Protein AF-A0A2C9D9I1-F1 (afdb_monomer_lite)

Sequence (125 aa):
MNWLLTAILCVLLVELAVRLPLAGAVLGVSGASKRAARVLRAKAISDHWKEKAMGAYARATFASTLKLAGLLIVILAIAFALVLLFEQISSGFESFILGWWGIGFSLVFATLYFSLRKVLLRAFV

Radius of gyration: 20.83 Å; chains: 1; bounding box: 51×36×54 Å

Secondary structure (DSSP, 8-state):
-HHH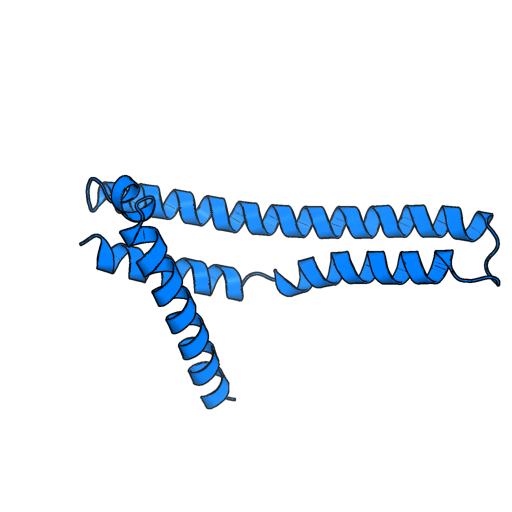HHHHHHHHHHHHHHHS-HHHHHHHHHHHHHHHHHHHH-TTS-HHHHHHHHHHHHHHHHHHHHHHHHHHHHHHHHHHHHHHHHHHHSTTHHHHHHSHHHHHHHHHHHHHHHHHHHHHHHHT-

Structure (mmCIF, N/CA/C/O backbone):
data_AF-A0A2C9D9I1-F1
#
_entry.id   AF-A0A2C9D9I1-F1
#
loop_
_atom_site.group_PDB
_atom_site.id
_atom_site.type_symbol
_atom_site.label_atom_id
_atom_site.label_alt_id
_atom_site.label_comp_id
_atom_site.label_asym_id
_atom_site.label_entity_id
_atom_site.label_seq_id
_atom_site.pdbx_PDB_ins_code
_atom_site.Cartn_x
_atom_site.Cartn_y
_atom_site.Cartn_z
_atom_site.occupancy
_atom_site.B_iso_or_equiv
_atom_site.auth_seq_id
_atom_site.auth_comp_id
_atom_site.auth_asym_id
_atom_site.auth_atom_id
_atom_site.pdbx_PDB_model_num
ATOM 1 N N . MET A 1 1 ? 13.629 -0.240 -23.880 1.00 85.12 1 MET A N 1
ATOM 2 C CA . MET A 1 1 ? 14.025 -0.641 -22.513 1.00 85.12 1 MET A CA 1
ATOM 3 C C . MET A 1 1 ? 12.951 -0.289 -21.485 1.00 85.12 1 MET A C 1
ATOM 5 O O . MET A 1 1 ? 12.473 -1.190 -20.809 1.00 85.12 1 MET A O 1
ATOM 9 N N . ASN A 1 2 ? 12.493 0.969 -21.436 1.00 92.56 2 ASN A N 1
ATOM 10 C CA . ASN A 1 2 ? 11.538 1.460 -20.426 1.00 92.56 2 ASN A CA 1
ATOM 11 C C . ASN A 1 2 ? 10.254 0.625 -20.276 1.00 92.56 2 ASN A C 1
ATOM 13 O O . ASN A 1 2 ? 9.918 0.261 -19.160 1.00 92.56 2 ASN A O 1
ATOM 17 N N . TRP A 1 3 ? 9.594 0.223 -21.370 1.00 94.56 3 TRP A N 1
ATOM 18 C CA . TRP A 1 3 ? 8.388 -0.624 -21.313 1.00 94.56 3 TRP A CA 1
ATOM 19 C C . TRP A 1 3 ? 8.592 -1.940 -20.548 1.00 94.56 3 TRP A C 1
ATOM 21 O O . TRP A 1 3 ? 7.751 -2.338 -19.744 1.00 94.56 3 TRP A O 1
ATOM 31 N N . LEU A 1 4 ? 9.730 -2.603 -20.777 1.00 95.12 4 LEU A N 1
ATOM 32 C CA . LEU A 1 4 ? 10.074 -3.863 -20.121 1.00 95.12 4 LEU A CA 1
ATOM 33 C C . LEU A 1 4 ? 10.404 -3.637 -18.640 1.00 95.12 4 LEU A C 1
ATOM 35 O O . LEU A 1 4 ? 9.935 -4.390 -17.791 1.00 95.12 4 LEU A O 1
ATOM 39 N N . LEU A 1 5 ? 11.131 -2.564 -18.316 1.00 95.25 5 LEU A N 1
ATOM 40 C CA . LEU A 1 5 ? 11.405 -2.173 -16.929 1.00 95.25 5 LEU A CA 1
ATOM 41 C C . LEU A 1 5 ? 10.119 -1.821 -16.169 1.00 95.25 5 LEU A C 1
ATOM 43 O O . LEU A 1 5 ? 9.950 -2.242 -15.029 1.00 95.25 5 LEU A O 1
ATOM 47 N N . THR A 1 6 ? 9.169 -1.130 -16.804 1.00 95.62 6 THR A N 1
ATOM 48 C CA . THR A 1 6 ? 7.853 -0.849 -16.213 1.00 95.62 6 THR A CA 1
ATOM 49 C C . THR A 1 6 ? 7.070 -2.135 -15.967 1.00 95.62 6 THR A C 1
ATOM 51 O O . THR A 1 6 ? 6.485 -2.286 -14.899 1.00 95.62 6 THR A O 1
ATOM 54 N N . ALA A 1 7 ? 7.094 -3.092 -16.900 1.00 95.88 7 ALA A N 1
ATOM 55 C CA . ALA A 1 7 ? 6.456 -4.393 -16.701 1.00 95.88 7 ALA A CA 1
ATOM 56 C C . ALA A 1 7 ? 7.050 -5.141 -15.493 1.00 95.88 7 ALA A C 1
ATOM 58 O O . ALA A 1 7 ? 6.301 -5.626 -14.643 1.00 95.88 7 ALA A O 1
ATOM 59 N N . ILE A 1 8 ? 8.383 -5.173 -15.368 1.00 95.94 8 ILE A N 1
ATOM 60 C CA . ILE A 1 8 ? 9.074 -5.765 -14.211 1.00 95.94 8 ILE A CA 1
ATOM 61 C C . ILE A 1 8 ? 8.691 -5.034 -12.919 1.00 95.94 8 ILE A C 1
ATOM 63 O O . ILE A 1 8 ? 8.342 -5.683 -11.933 1.00 95.94 8 ILE A O 1
ATOM 67 N N . LEU A 1 9 ? 8.700 -3.696 -12.925 1.00 96.00 9 LEU A N 1
ATOM 68 C CA . LEU A 1 9 ? 8.302 -2.887 -11.772 1.00 96.00 9 LEU A CA 1
ATOM 69 C C . LEU A 1 9 ? 6.881 -3.237 -11.316 1.00 96.00 9 LEU A C 1
ATOM 71 O O . LEU A 1 9 ? 6.651 -3.471 -10.131 1.00 96.00 9 LEU A O 1
ATOM 75 N N . CYS A 1 10 ? 5.936 -3.319 -12.256 1.00 96.38 10 CYS A N 1
ATOM 76 C CA . CYS A 1 10 ? 4.552 -3.683 -11.974 1.00 96.38 10 CYS A CA 1
ATOM 77 C C . CYS A 1 10 ? 4.446 -5.072 -11.339 1.00 96.38 10 CYS A C 1
ATOM 79 O O . CYS A 1 10 ? 3.744 -5.220 -10.342 1.00 96.38 10 CYS A O 1
ATOM 81 N N . VAL A 1 11 ? 5.150 -6.078 -11.869 1.00 96.00 11 VAL A N 1
ATOM 82 C CA . VAL A 1 11 ? 5.155 -7.437 -11.297 1.00 96.00 11 VAL A CA 1
ATOM 83 C C . VAL A 1 11 ? 5.657 -7.414 -9.855 1.00 96.00 11 VAL A C 1
ATOM 85 O O . VAL A 1 11 ? 4.987 -7.939 -8.964 1.00 96.00 11 VAL A O 1
ATOM 88 N N . LEU A 1 12 ? 6.797 -6.763 -9.608 1.00 96.12 12 LEU A N 1
ATOM 89 C CA . LEU A 1 12 ? 7.402 -6.687 -8.277 1.00 96.12 12 LEU A CA 1
ATOM 90 C C . LEU A 1 12 ? 6.492 -5.972 -7.273 1.00 96.12 12 LEU A C 1
ATOM 92 O O . LEU A 1 12 ? 6.277 -6.479 -6.171 1.00 96.12 12 LEU A O 1
ATOM 96 N N . LEU A 1 13 ? 5.918 -4.827 -7.653 1.00 96.25 13 LEU A N 1
ATOM 97 C CA . LEU A 1 13 ? 5.033 -4.060 -6.776 1.00 96.25 13 LEU A CA 1
ATOM 98 C C . LEU A 1 13 ? 3.702 -4.769 -6.521 1.00 96.25 13 LEU A C 1
ATOM 100 O O . LEU A 1 13 ? 3.211 -4.733 -5.393 1.00 96.25 13 LEU A O 1
ATOM 104 N N . VAL A 1 14 ? 3.133 -5.450 -7.520 1.00 95.25 14 VAL A N 1
ATOM 105 C CA . VAL A 1 14 ? 1.918 -6.254 -7.328 1.00 95.25 14 VAL A CA 1
ATOM 106 C C . VAL A 1 14 ? 2.197 -7.436 -6.400 1.00 95.25 14 VAL A C 1
ATOM 108 O O . VAL A 1 14 ? 1.427 -7.657 -5.467 1.00 95.25 14 VAL A O 1
ATOM 111 N N . GLU A 1 15 ? 3.294 -8.176 -6.588 1.00 94.56 15 GLU A N 1
ATOM 112 C CA . GLU A 1 15 ? 3.642 -9.280 -5.681 1.00 94.56 15 GLU A CA 1
ATOM 113 C C . GLU A 1 15 ? 3.894 -8.794 -4.255 1.00 94.56 15 GLU A C 1
ATOM 115 O O . GLU A 1 15 ? 3.406 -9.405 -3.301 1.00 94.56 15 GLU A O 1
ATOM 120 N N . LEU A 1 16 ? 4.600 -7.674 -4.096 1.00 93.94 16 LEU A N 1
ATOM 121 C CA . LEU A 1 16 ? 4.809 -7.048 -2.796 1.00 93.94 16 LEU A CA 1
ATOM 122 C C . LEU A 1 16 ? 3.470 -6.677 -2.143 1.00 93.94 16 LEU A C 1
ATOM 124 O O . LEU A 1 16 ? 3.210 -7.071 -1.006 1.00 93.94 16 LEU A O 1
ATOM 128 N N . ALA A 1 17 ? 2.600 -5.968 -2.865 1.00 93.12 17 ALA A N 1
ATOM 129 C CA . ALA A 1 17 ? 1.308 -5.523 -2.351 1.00 93.12 17 ALA A CA 1
ATOM 130 C C . ALA A 1 17 ? 0.400 -6.696 -1.953 1.00 93.12 17 ALA A C 1
ATOM 132 O O . ALA A 1 17 ? -0.307 -6.609 -0.951 1.00 93.12 17 ALA A O 1
ATOM 133 N N . VAL A 1 18 ? 0.434 -7.805 -2.698 1.00 91.38 18 VAL A N 1
ATOM 134 C CA . VAL A 1 18 ? -0.375 -8.992 -2.386 1.00 91.38 18 VAL A CA 1
ATOM 135 C C . VAL A 1 18 ? 0.186 -9.788 -1.207 1.00 91.38 18 VAL A C 1
ATOM 137 O O . VAL A 1 18 ? -0.589 -10.360 -0.441 1.00 91.38 18 VAL A O 1
ATOM 140 N N . ARG A 1 19 ? 1.512 -9.839 -1.036 1.00 91.44 19 ARG A N 1
ATOM 141 C CA . ARG A 1 19 ? 2.145 -10.515 0.110 1.00 91.44 19 ARG A CA 1
ATOM 142 C C . ARG A 1 19 ? 1.985 -9.732 1.413 1.00 91.44 19 ARG A C 1
ATOM 144 O O . ARG A 1 19 ? 1.986 -10.330 2.487 1.00 91.44 19 ARG A O 1
ATOM 151 N N . LEU A 1 20 ? 1.846 -8.410 1.335 1.00 91.00 20 LEU A N 1
ATOM 152 C CA . LEU A 1 20 ? 1.614 -7.570 2.504 1.00 91.00 20 LEU A CA 1
ATOM 153 C C . LEU A 1 20 ? 0.170 -7.710 3.024 1.00 91.00 20 LEU A C 1
ATOM 155 O O . LEU A 1 20 ? -0.777 -7.802 2.242 1.00 91.00 20 LEU A O 1
ATOM 159 N N . PRO A 1 21 ? -0.054 -7.650 4.351 1.00 92.25 21 PRO A N 1
ATOM 160 C CA . PRO A 1 21 ? -1.376 -7.816 4.958 1.00 92.25 21 PRO A CA 1
ATOM 161 C C . PRO A 1 21 ? -2.253 -6.548 4.845 1.00 92.25 21 PRO A C 1
ATOM 163 O O . PRO A 1 21 ? -2.892 -6.138 5.819 1.00 92.25 21 PRO A O 1
ATOM 166 N N . LEU A 1 22 ? -2.300 -5.921 3.663 1.00 89.62 22 LEU A N 1
ATOM 167 C CA . LEU A 1 22 ? -3.056 -4.691 3.391 1.00 89.62 22 LEU A CA 1
ATOM 168 C C . LEU A 1 22 ? -4.549 -4.869 3.681 1.00 89.62 22 LEU A C 1
ATOM 170 O O . LEU A 1 22 ? -5.144 -4.056 4.387 1.00 89.62 22 LEU A O 1
ATOM 174 N N . ALA A 1 23 ? -5.143 -5.970 3.210 1.00 89.38 23 ALA A N 1
ATOM 175 C CA . ALA A 1 23 ? -6.556 -6.267 3.440 1.00 89.38 23 ALA A CA 1
ATOM 176 C C . ALA A 1 23 ? -6.883 -6.369 4.938 1.00 89.38 23 ALA A C 1
ATOM 178 O O . ALA A 1 23 ? -7.875 -5.807 5.397 1.00 89.38 23 ALA A O 1
ATOM 179 N N . GLY A 1 24 ? -6.016 -7.019 5.721 1.00 89.06 24 GLY A N 1
ATOM 180 C CA . GLY A 1 24 ? -6.179 -7.123 7.171 1.00 89.06 24 GLY A CA 1
ATOM 181 C C . GLY A 1 24 ? -6.113 -5.763 7.871 1.00 89.06 24 GLY A C 1
ATOM 182 O O . GLY A 1 24 ? -6.905 -5.502 8.776 1.00 89.06 24 GLY A O 1
ATOM 183 N N . ALA A 1 25 ? -5.217 -4.872 7.434 1.00 90.31 25 ALA A N 1
ATOM 184 C CA . ALA A 1 25 ? -5.120 -3.517 7.978 1.00 90.31 25 ALA A CA 1
ATOM 185 C C . ALA A 1 25 ? -6.380 -2.682 7.675 1.00 90.31 25 ALA A C 1
ATOM 187 O O . ALA A 1 25 ? -6.940 -2.068 8.585 1.00 90.31 25 ALA A O 1
ATOM 188 N N . VAL A 1 26 ? -6.888 -2.732 6.437 1.00 91.12 26 VAL A N 1
ATOM 189 C CA . VAL A 1 26 ? -8.135 -2.051 6.035 1.00 91.12 26 VAL A CA 1
ATOM 190 C C . VAL A 1 26 ? -9.344 -2.592 6.807 1.00 91.12 26 VAL A C 1
ATOM 192 O O . VAL A 1 26 ? -10.163 -1.827 7.327 1.00 91.12 26 VAL A O 1
ATOM 195 N N . LEU A 1 27 ? -9.449 -3.918 6.938 1.00 92.44 27 LEU A N 1
ATOM 196 C CA . LEU A 1 27 ? -10.517 -4.551 7.708 1.00 92.44 27 LEU A CA 1
ATOM 197 C C . LEU A 1 27 ? -10.459 -4.155 9.189 1.00 92.44 27 LEU A C 1
ATOM 199 O O . LEU A 1 27 ? -11.513 -3.910 9.775 1.00 92.44 27 LEU A O 1
ATOM 203 N N . GLY A 1 28 ? -9.264 -4.013 9.770 1.00 89.31 28 GLY A N 1
ATOM 204 C CA . GLY A 1 28 ? -9.067 -3.533 11.142 1.00 89.31 28 GLY A CA 1
ATOM 205 C C . GLY A 1 28 ? -9.667 -2.147 11.383 1.00 89.31 28 GLY A C 1
ATOM 206 O O . GLY A 1 28 ? -10.441 -1.971 12.330 1.00 89.31 28 GLY A O 1
ATOM 207 N N . VAL A 1 29 ? -9.401 -1.199 10.475 1.00 90.25 29 VAL A N 1
ATOM 208 C CA . VAL A 1 29 ? -9.982 0.155 10.518 1.00 90.25 29 VAL A CA 1
ATOM 209 C C . VAL A 1 29 ? -11.509 0.074 10.456 1.00 90.25 29 VAL A C 1
ATOM 211 O O . VAL A 1 29 ? -12.199 0.530 11.368 1.00 90.25 29 VAL A O 1
ATOM 214 N N . SER A 1 30 ? -12.053 -0.595 9.433 1.00 91.69 30 SER A N 1
ATOM 215 C CA . SER A 1 30 ? -13.509 -0.679 9.244 1.00 91.69 30 SER A CA 1
ATOM 216 C C . SER A 1 30 ? -14.226 -1.410 10.390 1.00 91.69 30 SER A C 1
ATOM 218 O O . SER A 1 30 ? -15.346 -1.053 10.767 1.00 91.69 30 SER A O 1
ATOM 220 N N . GLY A 1 31 ? -13.588 -2.425 10.977 1.00 92.81 31 GLY A N 1
ATOM 221 C CA . GLY A 1 31 ? -14.143 -3.234 12.056 1.00 92.81 31 GLY A CA 1
ATOM 222 C C . GLY A 1 31 ? -14.226 -2.480 13.381 1.00 92.81 31 GLY A C 1
ATOM 223 O O . GLY A 1 31 ? -15.184 -2.671 14.132 1.00 92.81 31 GLY A O 1
ATOM 224 N N . ALA A 1 32 ? -13.253 -1.618 13.685 1.00 90.25 32 ALA A N 1
ATOM 225 C CA . ALA A 1 32 ? -13.315 -0.741 14.854 1.00 90.25 32 ALA A CA 1
ATOM 226 C C . ALA A 1 32 ? -14.422 0.316 14.693 1.00 90.25 32 ALA A C 1
ATOM 228 O O . ALA A 1 32 ? -15.257 0.458 15.588 1.00 90.25 32 ALA A O 1
ATOM 229 N N . SER A 1 33 ? -14.520 0.957 13.523 1.00 89.88 33 SER A N 1
ATOM 230 C CA . SER A 1 33 ? -15.557 1.961 13.238 1.00 89.88 33 SER A CA 1
ATOM 231 C C . SER A 1 33 ? -16.976 1.386 13.299 1.00 89.88 33 SER A C 1
ATOM 233 O O . SER A 1 33 ? -17.865 1.981 13.907 1.00 89.88 33 SER A O 1
ATOM 235 N N . LYS A 1 34 ? -17.204 0.191 12.733 1.00 94.00 34 LYS A N 1
ATOM 236 C CA . LYS A 1 34 ? -18.516 -0.481 12.794 1.00 94.00 34 LYS A CA 1
ATOM 237 C C . LYS A 1 34 ? -18.926 -0.819 14.230 1.00 94.00 34 LYS A C 1
ATOM 239 O O . LYS A 1 34 ? -20.093 -0.660 14.589 1.00 94.00 34 LYS A O 1
ATOM 244 N N . ARG A 1 35 ? -17.982 -1.278 15.060 1.00 92.44 35 ARG A N 1
ATOM 245 C CA . ARG A 1 35 ? -18.239 -1.590 16.476 1.00 92.44 35 ARG A CA 1
ATOM 246 C C . ARG A 1 35 ? -18.524 -0.331 17.295 1.00 92.44 35 ARG A C 1
ATOM 248 O O . ARG A 1 35 ? -19.486 -0.333 18.060 1.00 92.44 35 ARG A O 1
ATOM 255 N N . ALA A 1 36 ? -17.774 0.744 17.065 1.00 93.06 36 ALA A N 1
ATOM 256 C CA . ALA A 1 36 ? -18.042 2.053 17.654 1.00 93.06 36 ALA A CA 1
ATOM 257 C C . ALA A 1 36 ? -19.463 2.545 17.334 1.00 93.06 36 ALA A C 1
ATOM 259 O O . ALA A 1 36 ? -20.228 2.862 18.243 1.00 93.06 36 ALA A O 1
ATOM 260 N N . ALA A 1 37 ? -19.859 2.512 16.057 1.00 93.56 37 ALA A N 1
ATOM 261 C CA . ALA A 1 37 ? -21.196 2.924 15.630 1.00 93.56 37 ALA A CA 1
ATOM 262 C C . ALA A 1 37 ? -22.312 2.097 16.293 1.00 93.56 37 ALA A C 1
ATOM 264 O O . ALA A 1 37 ? -23.357 2.637 16.655 1.00 93.56 37 ALA A O 1
ATOM 265 N N . ARG A 1 38 ? -22.094 0.788 16.487 1.00 94.44 38 ARG A N 1
ATOM 266 C CA . ARG A 1 38 ? -23.050 -0.086 17.182 1.00 94.44 38 ARG A CA 1
ATOM 267 C C . ARG A 1 38 ? -23.195 0.284 18.659 1.00 94.44 38 ARG A C 1
ATOM 269 O O . ARG A 1 38 ? -24.319 0.330 19.146 1.00 94.44 38 ARG A O 1
ATOM 276 N N . VAL A 1 39 ? -22.089 0.562 19.352 1.00 93.56 39 VAL A N 1
ATOM 277 C CA . VAL A 1 39 ? -22.106 0.948 20.775 1.00 93.56 39 VAL A CA 1
ATOM 278 C C . VAL A 1 39 ? -22.780 2.304 20.980 1.00 93.56 39 VAL A C 1
ATOM 280 O O . VAL A 1 39 ? -23.598 2.434 21.885 1.00 93.56 39 VAL A O 1
ATOM 283 N N . LEU A 1 40 ? -22.527 3.280 20.105 1.00 92.50 40 LEU A N 1
ATOM 284 C CA . LEU A 1 40 ? -23.191 4.587 20.171 1.00 92.50 40 LEU A CA 1
ATOM 285 C C . LEU A 1 40 ? -24.713 4.487 20.002 1.00 92.50 40 LEU A C 1
ATOM 287 O O . LEU A 1 40 ? -25.458 5.198 20.670 1.00 92.50 40 LEU A O 1
ATOM 291 N N . ARG A 1 41 ? -25.184 3.582 19.135 1.00 93.62 41 ARG A N 1
ATOM 292 C CA . ARG A 1 41 ? -26.620 3.363 18.883 1.00 93.62 41 ARG A CA 1
ATOM 293 C C . ARG A 1 41 ? -27.316 2.522 19.957 1.00 93.62 41 ARG A C 1
ATOM 295 O O . ARG A 1 41 ? -28.545 2.454 19.966 1.00 93.62 41 ARG A O 1
ATOM 302 N N . ALA A 1 42 ? -26.572 1.853 20.835 1.00 94.75 42 ALA A N 1
ATOM 303 C CA . ALA A 1 42 ? -27.152 0.969 21.834 1.00 94.75 42 ALA A CA 1
ATOM 304 C C . ALA A 1 42 ? -27.801 1.774 22.970 1.00 94.75 42 ALA A C 1
ATOM 306 O O . ALA A 1 42 ? -27.122 2.445 23.746 1.00 94.75 42 ALA A O 1
ATOM 307 N N . LYS A 1 43 ? -29.129 1.663 23.094 1.00 92.62 43 LYS A N 1
ATOM 308 C CA . LYS A 1 43 ? -29.907 2.322 24.158 1.00 92.62 43 LYS A CA 1
ATOM 309 C C . LYS A 1 43 ? -29.666 1.721 25.548 1.00 92.62 43 LYS A C 1
ATOM 311 O O . LYS A 1 43 ? -29.821 2.418 26.538 1.00 92.62 43 LYS A O 1
ATOM 316 N N . ALA A 1 44 ? -29.276 0.447 25.614 1.00 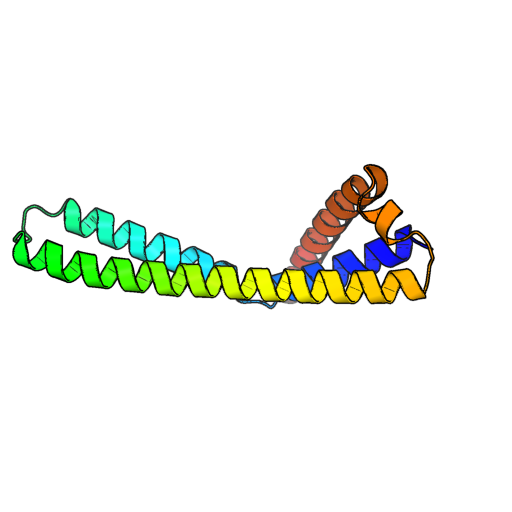94.19 44 ALA A N 1
ATOM 317 C CA . ALA A 1 44 ? -29.064 -0.278 26.869 1.00 94.19 44 ALA A CA 1
ATOM 318 C C . ALA A 1 44 ? -27.715 0.024 27.553 1.00 94.19 44 ALA A C 1
ATOM 320 O O . ALA A 1 44 ? -27.477 -0.434 28.666 1.00 94.19 44 ALA A O 1
ATOM 321 N N . ILE A 1 45 ? -26.810 0.752 26.891 1.00 92.38 45 ILE A N 1
ATOM 322 C CA . ILE A 1 45 ? -25.476 1.059 27.418 1.00 92.38 45 ILE A CA 1
ATOM 323 C C . ILE A 1 45 ? -25.511 2.463 28.018 1.00 92.38 45 ILE A C 1
ATOM 325 O O . ILE A 1 45 ? -25.903 3.409 27.333 1.00 92.38 45 ILE A O 1
ATOM 329 N N . SER A 1 46 ? -25.086 2.605 29.275 1.00 94.88 46 SER A N 1
ATOM 330 C CA . SER A 1 46 ? -24.980 3.921 29.909 1.00 94.88 46 SER A CA 1
ATOM 331 C C . SER A 1 46 ? -23.884 4.764 29.260 1.00 94.88 46 SER A C 1
ATOM 333 O O . SER A 1 46 ? -22.917 4.242 28.696 1.00 94.88 46 SER A O 1
ATOM 335 N N . ASP A 1 47 ? -24.006 6.083 29.363 1.00 92.00 47 ASP A N 1
ATOM 336 C CA . ASP A 1 47 ? -23.076 6.991 28.692 1.00 92.00 47 ASP A CA 1
ATOM 337 C C . ASP A 1 47 ? -21.642 6.869 29.226 1.00 92.00 47 ASP A C 1
ATOM 339 O O . ASP A 1 47 ? -20.698 6.910 28.439 1.00 92.00 47 ASP A O 1
ATOM 343 N N . HIS A 1 48 ? -21.470 6.550 30.514 1.00 94.12 48 HIS A N 1
ATOM 344 C CA . HIS A 1 48 ? -20.152 6.256 31.088 1.00 94.12 48 HIS A CA 1
ATOM 345 C C . HIS A 1 48 ? -19.455 5.070 30.391 1.00 94.12 48 HIS A C 1
ATOM 347 O O . HIS A 1 48 ? -18.268 5.124 30.057 1.00 94.12 48 HIS A O 1
ATOM 353 N N . TRP A 1 49 ? -20.195 3.992 30.110 1.00 93.94 49 TRP A N 1
ATOM 354 C CA . TRP A 1 49 ? -19.648 2.844 29.383 1.00 93.94 49 TRP A CA 1
ATOM 355 C C . TRP A 1 49 ? -19.403 3.158 27.906 1.00 93.94 49 TRP A C 1
ATOM 357 O O . TRP A 1 49 ? -18.437 2.643 27.336 1.00 93.94 49 TRP A O 1
ATOM 367 N N . LYS A 1 50 ? -20.226 4.017 27.288 1.00 93.50 50 LYS A N 1
ATOM 368 C CA . LYS A 1 50 ? -19.993 4.486 25.914 1.00 93.50 50 LYS A CA 1
ATOM 369 C C . LYS A 1 50 ? -18.704 5.290 25.814 1.00 93.50 50 LYS A C 1
ATOM 371 O O . LYS A 1 50 ? -17.923 5.023 24.909 1.00 93.50 50 LYS A O 1
ATOM 376 N N . GLU A 1 51 ? -18.445 6.209 26.739 1.00 94.00 51 GLU A N 1
ATOM 377 C CA . GLU A 1 51 ? -17.224 7.021 26.748 1.00 94.00 51 GLU A CA 1
ATOM 378 C C . GLU A 1 51 ? -15.970 6.141 26.854 1.00 94.00 51 GLU A C 1
ATOM 380 O O . GLU A 1 51 ? -15.065 6.212 26.014 1.00 94.00 51 GLU A O 1
ATOM 385 N N . LYS A 1 52 ? -15.966 5.205 27.812 1.00 94.44 52 LYS A N 1
ATOM 386 C CA . LYS A 1 52 ? -14.866 4.246 27.984 1.00 94.44 52 LYS A CA 1
ATOM 387 C C . LYS A 1 52 ? -14.664 3.364 26.748 1.00 94.44 52 LYS A C 1
ATOM 389 O O . LYS A 1 52 ? -13.531 3.172 26.299 1.00 94.44 52 LYS A O 1
ATOM 394 N N . ALA A 1 53 ? -15.749 2.840 26.174 1.00 93.75 53 ALA A N 1
ATOM 395 C CA . ALA A 1 53 ? -15.690 2.040 24.953 1.00 93.75 53 ALA A CA 1
ATOM 396 C C . ALA A 1 53 ? -15.190 2.861 23.756 1.00 93.75 53 ALA A C 1
ATOM 398 O O . ALA A 1 53 ? -14.423 2.355 22.935 1.00 93.75 53 ALA A O 1
ATOM 399 N N . MET A 1 54 ? -15.577 4.134 23.666 1.00 94.44 54 MET A N 1
ATOM 400 C CA . MET A 1 54 ? -15.174 5.003 22.570 1.00 94.44 54 MET A CA 1
ATOM 401 C C . MET A 1 54 ? -13.683 5.309 22.589 1.00 94.44 54 MET A C 1
ATOM 403 O O . MET A 1 54 ? -13.045 5.220 21.539 1.00 94.44 54 MET A O 1
ATOM 407 N N . GLY A 1 55 ? -13.098 5.530 23.769 1.00 93.88 55 GLY A N 1
ATOM 408 C CA . GLY A 1 55 ? -11.645 5.634 23.916 1.00 93.88 55 GLY A CA 1
ATOM 409 C C . GLY A 1 55 ? -10.907 4.378 23.432 1.00 93.88 55 GLY A C 1
ATOM 410 O O . GLY A 1 55 ? -9.899 4.474 22.727 1.00 93.88 55 GLY A O 1
ATOM 411 N N . ALA A 1 56 ? -11.430 3.185 23.734 1.00 94.31 56 ALA A N 1
ATOM 412 C CA . ALA A 1 56 ? -10.847 1.927 23.263 1.00 94.31 56 ALA A CA 1
ATOM 413 C C . ALA A 1 56 ? -10.941 1.770 21.732 1.00 94.31 56 ALA A C 1
ATOM 415 O O . ALA A 1 56 ? -9.956 1.402 21.085 1.00 94.31 56 ALA A O 1
ATOM 416 N N . TYR A 1 57 ? -12.090 2.090 21.128 1.00 94.75 57 TYR A N 1
ATOM 417 C CA . TYR A 1 57 ? -12.249 2.035 19.672 1.00 94.75 57 TYR A CA 1
ATOM 418 C C . TYR A 1 57 ? -11.427 3.096 18.939 1.00 94.75 57 TYR A C 1
ATOM 420 O O . TYR A 1 57 ? -10.922 2.807 17.852 1.00 94.75 57 TYR A O 1
ATOM 428 N N . ALA A 1 58 ? -11.242 4.285 19.519 1.00 94.19 58 ALA A N 1
ATOM 429 C CA . ALA A 1 58 ? -10.366 5.314 18.966 1.00 94.19 58 ALA A CA 1
ATOM 430 C C . ALA A 1 58 ? -8.920 4.807 18.880 1.00 94.19 58 ALA A C 1
ATOM 432 O O . ALA A 1 58 ? -8.313 4.870 17.813 1.00 94.19 58 ALA A O 1
ATOM 433 N N . ARG A 1 59 ? -8.402 4.191 19.955 1.00 95.00 59 ARG A N 1
ATOM 434 C CA . ARG A 1 59 ? -7.068 3.564 19.955 1.00 95.00 59 ARG A CA 1
ATOM 435 C C . ARG A 1 59 ? -6.955 2.430 18.937 1.00 95.00 59 ARG A C 1
ATOM 437 O O . ARG A 1 59 ? -5.975 2.371 18.202 1.00 95.00 59 ARG A O 1
ATOM 444 N N . ALA A 1 60 ? -7.955 1.551 18.859 1.00 93.69 60 ALA A N 1
ATOM 445 C CA . ALA A 1 60 ? -7.955 0.444 17.899 1.00 93.69 60 ALA A CA 1
ATOM 446 C C . ALA A 1 60 ? -7.975 0.935 16.439 1.00 93.69 60 ALA A C 1
ATOM 448 O O . ALA A 1 60 ? -7.273 0.386 15.585 1.00 93.69 60 ALA A O 1
ATOM 449 N N . THR A 1 61 ? -8.753 1.985 16.162 1.00 93.75 61 THR A N 1
ATOM 450 C CA . THR A 1 61 ? -8.803 2.634 14.846 1.00 93.75 61 THR A CA 1
ATOM 451 C C . THR A 1 61 ? -7.463 3.286 14.529 1.00 93.75 61 THR A C 1
ATOM 453 O O . THR A 1 61 ? -6.907 3.018 13.471 1.00 93.75 61 THR A O 1
ATOM 456 N N . PHE A 1 62 ? -6.897 4.054 15.466 1.00 95.25 62 PHE A N 1
ATOM 457 C CA . PHE A 1 62 ? -5.592 4.694 15.305 1.00 95.25 62 PHE A CA 1
ATOM 458 C C . PHE A 1 62 ? -4.486 3.676 15.005 1.00 95.25 62 PHE A C 1
ATOM 460 O O . PHE A 1 62 ? -3.770 3.832 14.023 1.00 95.25 62 PHE A O 1
ATOM 467 N N . ALA A 1 63 ? -4.393 2.593 15.782 1.00 94.75 63 ALA A N 1
ATOM 468 C CA . ALA A 1 63 ? -3.399 1.542 15.561 1.00 94.75 63 ALA A CA 1
ATOM 469 C C . ALA A 1 63 ? -3.561 0.861 14.191 1.00 94.75 63 ALA A C 1
ATOM 471 O O . ALA A 1 63 ? -2.573 0.586 13.509 1.00 94.75 63 ALA A O 1
ATOM 472 N N . SER A 1 64 ? -4.802 0.619 13.759 1.00 93.75 64 SER A N 1
ATOM 473 C CA . SER A 1 64 ? -5.080 0.018 12.448 1.00 93.75 64 SER A CA 1
ATOM 474 C C . SER A 1 64 ? -4.731 0.966 11.298 1.00 93.75 64 SER A C 1
ATOM 476 O O . SER A 1 64 ? -4.126 0.537 10.317 1.00 93.75 64 SER A O 1
ATOM 478 N N . THR A 1 65 ? -5.050 2.256 11.434 1.00 94.44 65 THR A N 1
ATOM 479 C CA . THR A 1 65 ? -4.685 3.294 10.461 1.00 94.44 65 THR A CA 1
ATOM 480 C C . THR A 1 65 ? -3.174 3.472 10.390 1.00 94.44 65 THR A C 1
ATOM 482 O O . THR A 1 65 ? -2.626 3.531 9.295 1.00 94.44 65 THR A O 1
ATOM 485 N N . LEU A 1 66 ? -2.483 3.487 11.533 1.00 96.69 66 LEU A N 1
ATOM 486 C CA . LEU A 1 66 ? -1.027 3.592 11.587 1.00 96.69 66 LEU A CA 1
ATOM 487 C C . LEU A 1 66 ? -0.358 2.385 10.922 1.00 96.69 66 LEU A C 1
ATOM 489 O O . LEU A 1 66 ? 0.578 2.548 10.144 1.00 96.69 66 LEU A O 1
ATOM 493 N N . LYS A 1 67 ? -0.880 1.175 11.159 1.00 95.75 67 LYS A N 1
ATOM 494 C CA . LYS A 1 67 ? -0.429 -0.036 10.465 1.00 95.75 67 LYS A CA 1
ATOM 495 C C . LYS A 1 67 ? -0.634 0.073 8.954 1.00 95.75 67 LYS A C 1
ATOM 497 O O . LYS A 1 67 ? 0.274 -0.264 8.201 1.00 95.75 67 LYS A O 1
ATOM 502 N N . LEU A 1 68 ? -1.802 0.537 8.505 1.00 95.38 68 LEU A N 1
ATOM 503 C CA . LEU A 1 68 ? -2.081 0.734 7.081 1.00 95.38 68 LEU A CA 1
ATOM 504 C C . LEU A 1 68 ? -1.119 1.756 6.460 1.00 95.38 68 LEU A C 1
ATOM 506 O O . LEU A 1 68 ? -0.531 1.475 5.420 1.00 95.38 68 LEU A O 1
ATOM 510 N N . ALA A 1 69 ? -0.917 2.897 7.120 1.00 96.94 69 ALA A N 1
ATOM 511 C CA . ALA A 1 69 ? 0.022 3.926 6.687 1.00 96.94 69 ALA A CA 1
ATOM 512 C C . ALA A 1 69 ? 1.453 3.376 6.592 1.00 96.94 69 ALA A C 1
ATOM 514 O O . ALA A 1 69 ? 2.107 3.560 5.571 1.00 96.94 69 ALA A O 1
ATOM 515 N N . GLY A 1 70 ? 1.909 2.626 7.600 1.00 97.19 70 GLY A N 1
ATOM 516 C CA . GLY A 1 70 ? 3.221 1.979 7.587 1.00 97.19 70 GLY A CA 1
A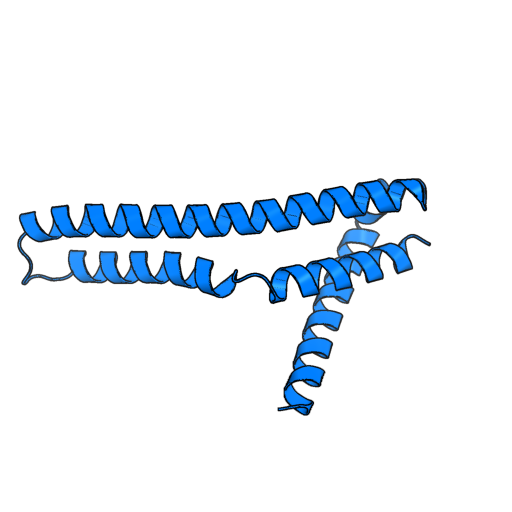TOM 517 C C . GLY A 1 70 ? 3.398 1.014 6.412 1.00 97.19 70 GLY A C 1
ATOM 518 O O . GLY A 1 70 ? 4.425 1.045 5.743 1.00 97.19 70 GLY A O 1
ATOM 519 N N . LEU A 1 71 ? 2.381 0.204 6.098 1.00 96.38 71 LEU A N 1
ATOM 520 C CA . LEU A 1 71 ? 2.424 -0.690 4.936 1.00 96.38 71 LEU A CA 1
ATOM 521 C C . LEU A 1 71 ? 2.505 0.080 3.610 1.00 96.38 71 LEU A C 1
ATOM 523 O O . LEU A 1 71 ? 3.263 -0.314 2.727 1.00 96.38 71 LEU A O 1
ATOM 527 N N . LEU A 1 72 ? 1.760 1.180 3.470 1.00 96.19 72 LEU A N 1
ATOM 528 C CA . LEU A 1 72 ? 1.828 2.032 2.280 1.00 96.19 72 LEU A CA 1
ATOM 529 C C . LEU A 1 72 ? 3.198 2.706 2.142 1.00 96.19 72 LEU A C 1
ATOM 531 O O . LEU A 1 72 ? 3.743 2.728 1.043 1.00 96.19 72 LEU A O 1
ATOM 535 N N . ILE A 1 73 ? 3.783 3.185 3.245 1.00 97.56 73 ILE A N 1
ATOM 536 C CA . ILE A 1 73 ? 5.141 3.749 3.260 1.00 97.56 73 ILE A CA 1
ATOM 537 C C . ILE A 1 73 ? 6.159 2.707 2.794 1.00 97.56 73 ILE A C 1
ATOM 539 O O . ILE A 1 73 ? 7.010 3.031 1.975 1.00 97.56 73 ILE A O 1
ATOM 543 N N . VAL A 1 74 ? 6.059 1.457 3.255 1.00 96.75 74 VAL A N 1
ATOM 544 C CA . VAL A 1 74 ? 6.952 0.373 2.809 1.00 96.75 74 VAL A CA 1
ATOM 545 C C . VAL A 1 74 ? 6.834 0.141 1.301 1.00 96.75 74 VAL A C 1
ATOM 547 O O . VAL A 1 74 ? 7.851 0.040 0.619 1.00 96.75 74 VAL A O 1
ATOM 550 N N . ILE A 1 75 ? 5.611 0.096 0.764 1.00 96.19 75 ILE A N 1
ATOM 551 C CA . ILE A 1 75 ? 5.389 -0.070 -0.681 1.00 96.19 75 ILE A CA 1
ATOM 552 C C . ILE A 1 75 ? 5.985 1.104 -1.458 1.00 96.19 75 ILE A C 1
ATOM 554 O O . ILE A 1 75 ? 6.692 0.881 -2.437 1.00 96.19 75 ILE A O 1
ATOM 558 N N . LEU A 1 76 ? 5.737 2.339 -1.016 1.00 96.44 76 LEU A N 1
ATOM 559 C CA . LEU A 1 76 ? 6.266 3.539 -1.663 1.00 96.44 76 LEU A CA 1
ATOM 560 C C . LEU A 1 76 ? 7.792 3.607 -1.590 1.00 96.44 76 LEU A C 1
ATOM 562 O O . LEU A 1 76 ? 8.422 3.936 -2.588 1.00 96.44 76 LEU A O 1
ATOM 566 N N . ALA A 1 77 ? 8.393 3.256 -0.453 1.00 97.44 77 ALA A N 1
ATOM 567 C CA . ALA A 1 77 ? 9.842 3.232 -0.287 1.00 97.44 77 ALA A CA 1
ATOM 568 C C . ALA A 1 77 ? 10.496 2.222 -1.237 1.00 97.44 77 ALA A C 1
ATOM 570 O O . ALA A 1 77 ? 11.492 2.537 -1.884 1.00 97.44 77 ALA A O 1
ATOM 571 N N . ILE A 1 78 ? 9.908 1.028 -1.371 1.00 97.25 78 ILE A N 1
ATOM 572 C CA . ILE A 1 78 ? 10.396 0.012 -2.309 1.00 97.25 78 ILE A CA 1
ATOM 573 C C . ILE A 1 78 ? 10.184 0.466 -3.757 1.00 97.25 78 ILE A C 1
ATOM 575 O O . ILE A 1 78 ? 11.098 0.335 -4.566 1.00 97.25 78 ILE A O 1
ATOM 579 N N . ALA A 1 79 ? 9.023 1.036 -4.091 1.00 96.31 79 ALA A N 1
ATOM 580 C CA . ALA A 1 79 ? 8.765 1.576 -5.424 1.00 96.31 79 ALA A CA 1
ATOM 581 C C . ALA A 1 79 ? 9.779 2.664 -5.796 1.00 96.31 79 ALA A C 1
ATOM 583 O O . ALA A 1 79 ? 10.370 2.606 -6.869 1.00 96.31 79 ALA A O 1
ATOM 584 N N . PHE A 1 80 ? 10.028 3.605 -4.885 1.00 96.38 80 PHE A N 1
ATOM 585 C CA . PHE A 1 80 ? 11.006 4.670 -5.065 1.00 96.38 80 PHE A CA 1
ATOM 586 C C . PHE A 1 80 ? 12.421 4.110 -5.258 1.00 96.38 80 PHE A C 1
ATOM 588 O O . PHE A 1 80 ? 13.096 4.472 -6.218 1.00 96.38 80 PHE A O 1
ATOM 595 N N . ALA A 1 81 ? 12.846 3.163 -4.415 1.00 97.12 81 ALA A N 1
ATOM 596 C CA . ALA A 1 81 ? 14.149 2.514 -4.545 1.00 97.12 81 ALA A CA 1
ATOM 597 C C . ALA A 1 81 ? 14.315 1.785 -5.892 1.00 97.12 81 ALA A C 1
ATOM 599 O O . ALA A 1 81 ? 15.370 1.879 -6.516 1.00 97.12 81 ALA A O 1
ATOM 600 N N . LEU A 1 82 ? 13.274 1.092 -6.366 1.00 96.44 82 LEU A N 1
ATOM 601 C CA . LEU A 1 82 ? 13.294 0.412 -7.663 1.00 96.44 82 LEU A CA 1
ATOM 602 C C . LEU A 1 82 ? 13.344 1.395 -8.836 1.00 96.44 82 LEU A C 1
ATOM 604 O O . LEU A 1 82 ? 14.063 1.140 -9.797 1.00 96.44 82 LEU A O 1
ATOM 608 N N . VAL A 1 83 ? 12.622 2.517 -8.763 1.00 95.62 83 VAL A N 1
ATOM 609 C CA . VAL A 1 83 ? 12.688 3.565 -9.795 1.00 95.62 83 VAL A CA 1
ATOM 610 C C . VAL A 1 83 ? 14.096 4.154 -9.872 1.00 95.62 83 VAL A C 1
ATOM 612 O O . VAL A 1 83 ? 14.642 4.231 -10.968 1.00 95.62 83 VAL A O 1
ATOM 615 N N . LEU A 1 84 ? 14.723 4.471 -8.731 1.00 95.56 84 LEU A N 1
ATOM 616 C CA . LEU A 1 84 ? 16.111 4.951 -8.700 1.00 95.56 84 LEU A CA 1
ATOM 617 C C . LEU A 1 84 ? 17.098 3.931 -9.283 1.00 95.56 84 LEU A C 1
ATOM 619 O O . LEU A 1 84 ? 18.020 4.308 -10.002 1.00 95.56 84 LEU A O 1
ATOM 623 N N . LEU A 1 85 ? 16.906 2.639 -8.997 1.00 95.94 85 LEU A N 1
ATOM 624 C CA . LEU A 1 85 ? 17.724 1.570 -9.573 1.00 95.94 85 LEU A CA 1
ATOM 625 C C . LEU A 1 85 ? 17.550 1.494 -11.098 1.00 95.94 85 LEU A C 1
ATOM 627 O O . LEU A 1 85 ? 18.523 1.344 -11.831 1.00 95.94 85 LEU A O 1
ATOM 631 N N . PHE A 1 86 ? 16.313 1.588 -11.58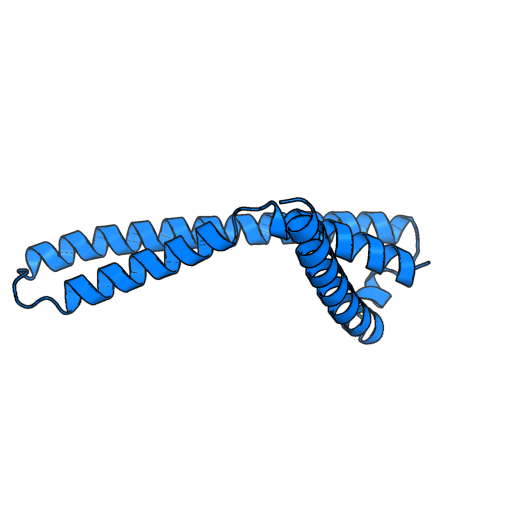5 1.00 95.50 86 PHE A N 1
ATOM 632 C CA . PHE A 1 86 ? 16.005 1.475 -13.011 1.00 95.50 86 PHE A CA 1
ATOM 633 C C . PHE A 1 86 ? 16.451 2.697 -13.811 1.00 95.50 86 PHE A C 1
ATOM 635 O O . PHE A 1 86 ? 16.860 2.534 -14.960 1.00 95.50 86 PHE A O 1
ATOM 642 N N . GLU A 1 87 ? 16.469 3.879 -13.196 1.00 94.94 87 GLU A N 1
ATOM 643 C CA . GLU A 1 87 ? 17.040 5.088 -13.795 1.00 94.94 87 GLU A CA 1
ATOM 644 C C . GLU A 1 87 ? 18.545 4.932 -14.076 1.00 94.94 87 GLU A C 1
ATOM 646 O O . GLU A 1 87 ? 19.026 5.386 -15.111 1.00 94.94 87 GLU A O 1
ATOM 651 N N . GLN A 1 88 ? 19.291 4.211 -13.226 1.00 94.25 88 GLN A N 1
ATOM 652 C CA . GLN A 1 88 ? 20.709 3.914 -13.491 1.00 94.25 88 GLN A CA 1
ATOM 653 C C . GLN A 1 88 ? 20.914 2.978 -14.693 1.00 94.25 88 GLN A C 1
ATOM 655 O O . GLN A 1 88 ? 21.972 3.003 -15.318 1.00 94.25 88 GLN A O 1
ATOM 660 N N . ILE A 1 89 ? 19.922 2.141 -15.016 1.00 93.31 89 ILE A N 1
ATOM 661 C CA . ILE A 1 89 ? 19.984 1.186 -16.134 1.00 93.31 89 ILE A CA 1
ATOM 662 C C . ILE A 1 89 ? 19.552 1.853 -17.444 1.00 93.31 89 ILE A C 1
ATOM 664 O O . ILE A 1 89 ? 20.104 1.563 -18.505 1.00 93.31 89 ILE A O 1
ATOM 668 N N . SER A 1 90 ? 18.535 2.711 -17.389 1.00 92.56 90 SER A N 1
ATOM 669 C CA . SER A 1 90 ? 17.952 3.364 -18.555 1.00 92.56 90 SER A CA 1
ATOM 670 C C . SER A 1 90 ? 17.627 4.810 -18.212 1.00 92.56 90 SER A C 1
ATOM 672 O O . SER A 1 90 ? 16.665 5.073 -17.493 1.00 92.56 90 SER A O 1
ATOM 674 N N . SER A 1 91 ? 18.411 5.741 -18.754 1.00 91.31 91 SER A N 1
ATOM 675 C CA . SER A 1 91 ? 18.209 7.169 -18.523 1.00 91.31 91 SER A CA 1
ATOM 676 C C . SER A 1 91 ? 16.845 7.638 -19.045 1.00 91.31 91 SER A C 1
ATOM 678 O O . SER A 1 91 ? 16.393 7.250 -20.129 1.00 91.31 91 SER A O 1
ATOM 680 N N . GLY A 1 92 ? 16.164 8.473 -18.258 1.00 91.88 92 GLY A N 1
ATOM 681 C CA . GLY A 1 92 ? 14.821 8.973 -18.551 1.00 91.88 92 GLY A CA 1
ATOM 682 C C . GLY A 1 92 ? 13.697 7.974 -18.259 1.00 91.88 92 GLY A C 1
ATOM 683 O O . GLY A 1 92 ? 12.581 8.154 -18.758 1.00 91.88 92 GLY A O 1
ATOM 684 N N . PHE A 1 93 ? 13.959 6.923 -17.477 1.00 94.44 93 PHE A N 1
ATOM 685 C CA . PHE A 1 93 ? 12.926 5.999 -17.014 1.00 94.44 93 PHE A CA 1
ATOM 686 C C . PHE A 1 93 ? 11.938 6.694 -16.070 1.00 94.44 93 PHE A C 1
ATOM 688 O O . PHE A 1 93 ? 10.730 6.493 -16.208 1.00 94.44 93 PHE A O 1
ATOM 695 N N . GLU A 1 94 ? 12.423 7.556 -15.175 1.00 94.19 94 GLU A N 1
ATOM 696 C CA . GLU A 1 94 ? 11.593 8.373 -14.282 1.00 94.19 94 GLU A CA 1
ATOM 697 C C . GLU A 1 94 ? 10.598 9.233 -15.078 1.00 94.19 94 GLU A C 1
ATOM 699 O O . GLU A 1 94 ? 9.384 9.158 -14.876 1.00 94.19 94 GLU A O 1
ATOM 704 N N . SER A 1 95 ? 11.096 9.984 -16.062 1.00 94.81 95 SER A N 1
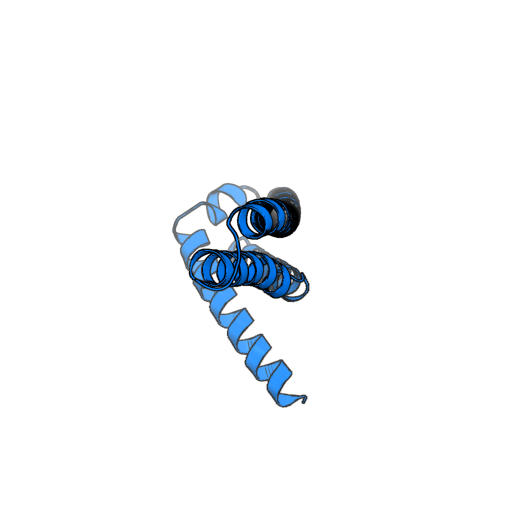ATOM 705 C CA . SER A 1 95 ? 10.262 10.809 -16.943 1.00 94.81 95 SER A CA 1
ATOM 706 C C . SER A 1 95 ? 9.246 9.977 -17.728 1.00 94.81 95 SER A C 1
ATOM 708 O O . SER A 1 95 ? 8.114 10.408 -17.944 1.00 94.81 95 SER A O 1
ATOM 710 N N . PHE A 1 96 ? 9.630 8.769 -18.154 1.00 95.38 96 PHE A N 1
ATOM 711 C CA . PHE A 1 96 ? 8.732 7.860 -18.858 1.00 95.38 96 PHE A CA 1
ATOM 712 C C . PHE A 1 96 ? 7.605 7.351 -17.955 1.00 95.38 96 PHE A C 1
ATOM 714 O O . PHE A 1 96 ? 6.445 7.364 -18.372 1.00 95.38 96 PHE A O 1
ATOM 721 N N . ILE A 1 97 ? 7.924 6.906 -16.734 1.00 95.00 97 ILE A N 1
ATOM 722 C CA . ILE A 1 97 ? 6.934 6.295 -15.843 1.00 95.00 97 ILE A CA 1
ATOM 723 C C . ILE A 1 97 ? 5.957 7.316 -15.259 1.00 95.00 97 ILE A C 1
ATOM 725 O O . ILE A 1 97 ? 4.787 6.987 -15.066 1.00 95.00 97 ILE A O 1
ATOM 729 N N . LEU A 1 98 ? 6.413 8.553 -15.043 1.00 94.50 98 LEU A N 1
ATOM 730 C CA . LEU A 1 98 ? 5.565 9.682 -14.649 1.00 94.50 98 LEU A CA 1
ATOM 731 C C . LEU A 1 98 ? 4.776 10.274 -15.829 1.00 94.50 98 LEU A C 1
ATOM 733 O O . LEU A 1 98 ? 3.824 11.026 -15.623 1.00 94.50 98 LEU A O 1
ATOM 737 N N . GLY A 1 99 ? 5.144 9.936 -17.065 1.00 96.62 99 GLY A N 1
ATOM 738 C CA . GLY A 1 99 ? 4.425 10.349 -18.262 1.00 96.62 99 GLY A CA 1
ATOM 739 C C . GLY A 1 99 ? 3.103 9.600 -18.453 1.00 96.62 99 GLY A C 1
ATOM 740 O O . GLY A 1 99 ? 2.915 8.474 -17.989 1.00 96.62 99 GLY A O 1
ATOM 741 N N . TRP A 1 100 ? 2.189 10.191 -19.229 1.00 96.31 100 TRP A N 1
ATOM 742 C CA . TRP A 1 100 ? 0.869 9.604 -19.504 1.00 96.31 100 TRP A CA 1
ATOM 743 C C . TRP A 1 100 ? 0.927 8.187 -20.084 1.00 96.31 100 TRP A C 1
ATOM 745 O O . TRP A 1 100 ? 0.115 7.336 -19.720 1.00 96.31 100 TRP A O 1
ATOM 755 N N . TRP A 1 101 ? 1.913 7.912 -20.942 1.00 95.06 101 TRP A N 1
ATOM 756 C CA . TRP A 1 101 ? 2.121 6.585 -21.523 1.00 95.06 101 TRP A CA 1
ATOM 757 C C . TRP A 1 101 ? 2.570 5.551 -20.486 1.00 95.06 101 TRP A C 1
ATOM 759 O O . TRP A 1 101 ? 2.058 4.431 -20.487 1.00 95.06 101 TRP A O 1
ATOM 769 N N . GLY A 1 102 ? 3.473 5.925 -19.575 1.00 94.56 102 GLY A N 1
ATOM 770 C CA . GLY A 1 102 ? 3.932 5.058 -18.492 1.00 94.56 102 GLY A CA 1
ATOM 771 C C . GLY A 1 102 ? 2.821 4.748 -17.492 1.00 94.56 102 GLY A C 1
ATOM 772 O O . GLY A 1 102 ? 2.613 3.586 -17.139 1.00 94.56 102 GLY A O 1
ATOM 773 N N . ILE A 1 103 ? 2.040 5.759 -17.102 1.00 95.69 103 ILE A N 1
ATOM 774 C CA . ILE A 1 103 ? 0.872 5.592 -16.225 1.00 95.69 103 ILE A CA 1
ATOM 775 C C . ILE A 1 103 ? -0.175 4.682 -16.881 1.00 95.69 103 ILE A C 1
ATOM 777 O O . ILE A 1 103 ? -0.622 3.715 -16.266 1.00 95.69 103 ILE A O 1
ATOM 781 N N . GLY A 1 104 ? -0.541 4.942 -18.141 1.00 97.31 104 GLY A N 1
ATOM 782 C CA . GLY A 1 104 ? -1.522 4.125 -18.858 1.00 97.31 104 GLY A CA 1
ATOM 783 C C . GLY A 1 104 ? -1.079 2.666 -18.987 1.00 97.31 104 GLY A C 1
ATOM 784 O O . GLY A 1 104 ? -1.841 1.747 -18.681 1.00 97.31 104 GLY A O 1
ATOM 785 N N . PHE A 1 105 ? 0.177 2.444 -19.373 1.00 96.75 105 PHE A N 1
ATOM 786 C CA . PHE A 1 105 ? 0.730 1.102 -19.513 1.00 96.75 105 PHE A CA 1
ATOM 787 C C . PHE A 1 105 ? 0.826 0.364 -18.181 1.00 96.75 105 PHE A C 1
ATOM 789 O O . PHE A 1 105 ? 0.387 -0.780 -18.087 1.00 96.75 105 PHE A O 1
ATOM 796 N N . SER A 1 106 ? 1.354 1.013 -17.142 1.00 96.00 106 SER A N 1
ATOM 797 C CA . SER A 1 106 ? 1.482 0.410 -15.812 1.00 96.00 106 SER A CA 1
ATOM 798 C C . SER A 1 106 ? 0.125 0.050 -15.211 1.00 96.00 106 SER A C 1
ATOM 800 O O . SER A 1 106 ? -0.013 -1.031 -14.640 1.00 96.00 106 SER A O 1
ATOM 802 N N . LEU A 1 107 ? -0.899 0.887 -15.405 1.00 96.31 107 LEU A N 1
ATOM 803 C CA . LEU A 1 107 ? -2.260 0.601 -14.958 1.00 96.31 107 LEU A CA 1
ATOM 804 C C . LEU A 1 107 ? -2.823 -0.656 -15.634 1.00 96.31 107 LEU A C 1
ATOM 806 O O . LEU A 1 107 ? -3.308 -1.564 -14.950 1.00 96.31 107 LEU A O 1
ATOM 810 N N . VAL A 1 108 ? -2.738 -0.730 -16.966 1.00 96.88 108 VAL A N 1
ATOM 811 C CA . VAL A 1 108 ? -3.240 -1.880 -17.735 1.00 96.88 108 VAL A CA 1
ATOM 812 C C . VAL A 1 108 ? -2.465 -3.142 -17.366 1.00 96.88 108 VAL A C 1
ATOM 814 O O . VAL A 1 108 ? -3.064 -4.166 -17.037 1.00 96.88 108 VAL A O 1
ATOM 817 N N . PHE A 1 109 ? -1.135 -3.066 -17.353 1.00 96.25 109 PHE A N 1
ATOM 818 C CA . PHE A 1 109 ? -0.273 -4.214 -17.111 1.00 96.25 109 PHE A CA 1
ATOM 819 C C . PHE A 1 109 ? -0.404 -4.755 -15.683 1.00 96.25 109 PHE A C 1
ATOM 821 O O . PHE A 1 109 ? -0.561 -5.961 -15.504 1.00 96.25 109 PHE A O 1
ATOM 828 N N . ALA A 1 110 ? -0.417 -3.889 -14.664 1.00 94.94 110 ALA A N 1
ATOM 829 C CA . ALA A 1 110 ? -0.624 -4.310 -13.278 1.00 94.94 110 ALA A CA 1
ATOM 830 C C . ALA A 1 110 ? -1.989 -4.993 -13.090 1.00 94.94 110 ALA A C 1
ATOM 832 O O . ALA A 1 110 ? -2.078 -6.031 -12.429 1.00 94.94 110 ALA A O 1
ATOM 833 N N . THR A 1 111 ? -3.041 -4.456 -13.716 1.00 94.75 111 THR A N 1
ATOM 834 C CA . THR A 1 111 ? -4.393 -5.033 -13.662 1.00 94.75 111 THR A CA 1
ATOM 835 C C . THR A 1 111 ? -4.447 -6.410 -14.325 1.00 94.75 111 THR A C 1
ATOM 837 O O . THR A 1 111 ? -4.992 -7.359 -13.747 1.00 94.75 111 THR A O 1
ATOM 840 N N . LEU A 1 112 ? -3.852 -6.544 -15.514 1.00 95.06 112 LEU A N 1
ATOM 841 C CA . LEU A 1 112 ? -3.765 -7.815 -16.233 1.00 95.06 112 LEU A CA 1
ATOM 842 C C . LEU A 1 112 ? -2.960 -8.845 -15.438 1.00 95.06 112 LEU A C 1
ATOM 844 O O . LEU A 1 112 ? -3.456 -9.944 -15.199 1.00 95.06 112 LEU A O 1
ATOM 848 N N . TYR A 1 113 ? -1.767 -8.482 -14.964 1.00 94.44 113 TYR A N 1
ATOM 849 C CA . TYR A 1 113 ? -0.903 -9.378 -14.197 1.00 94.44 113 TYR A CA 1
ATOM 850 C C . TYR A 1 113 ? -1.585 -9.872 -12.917 1.00 94.44 113 TYR A C 1
ATOM 852 O O . TYR A 1 113 ? -1.613 -11.072 -12.646 1.00 94.44 113 TYR A O 1
ATOM 860 N N . PHE A 1 114 ? -2.214 -8.975 -12.154 1.00 93.31 114 PHE A N 1
ATOM 861 C CA . PHE A 1 114 ? -2.956 -9.356 -10.953 1.00 93.31 114 PHE A CA 1
ATOM 862 C C . PHE A 1 114 ? -4.114 -10.320 -11.254 1.00 93.31 114 PHE A C 1
ATOM 864 O O . PHE A 1 114 ? -4.354 -11.265 -10.497 1.00 93.31 114 PHE A O 1
ATOM 871 N N . SER A 1 115 ? -4.822 -10.102 -12.364 1.00 91.81 115 SER A N 1
ATOM 872 C CA . SER A 1 115 ? -5.916 -10.973 -12.801 1.00 91.81 115 SER A CA 1
ATOM 873 C C . SER A 1 115 ? -5.402 -12.352 -13.222 1.00 91.81 115 SER A C 1
ATOM 875 O O . SER A 1 115 ? -5.920 -13.363 -12.749 1.00 91.81 115 SER A O 1
ATOM 877 N N . LEU A 1 116 ? -4.332 -12.402 -14.022 1.00 91.31 116 LEU A N 1
ATOM 878 C CA . LEU A 1 116 ? -3.667 -13.642 -14.435 1.00 91.31 116 LEU A CA 1
ATOM 879 C C . LEU A 1 116 ? -3.167 -14.441 -13.231 1.00 91.31 116 LEU A C 1
ATOM 881 O O . LEU A 1 116 ? -3.441 -15.634 -13.116 1.00 91.31 116 LEU A O 1
ATOM 885 N N . ARG A 1 117 ? -2.511 -13.772 -12.280 1.00 89.81 117 ARG A N 1
ATOM 886 C CA . ARG A 1 117 ? 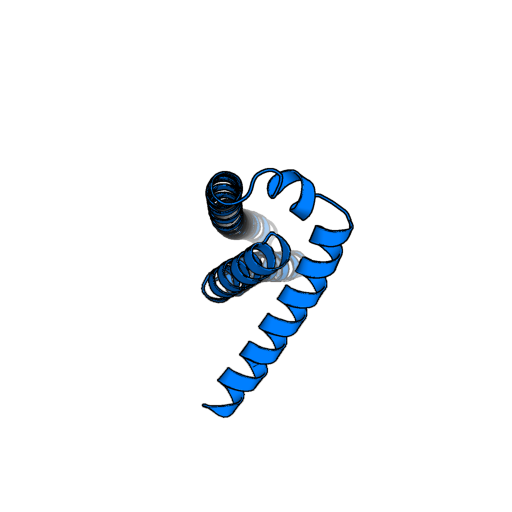-2.042 -14.373 -11.027 1.00 89.81 117 ARG A CA 1
ATOM 887 C C . ARG A 1 117 ? -3.181 -15.018 -10.239 1.00 89.81 117 ARG A C 1
ATOM 889 O O . ARG A 1 117 ? -3.019 -16.116 -9.713 1.00 89.81 117 ARG A O 1
ATOM 896 N N . LYS A 1 118 ? -4.335 -14.348 -10.135 1.00 85.69 118 LYS A N 1
ATOM 897 C CA . LYS A 1 118 ? -5.518 -14.903 -9.455 1.00 85.69 118 LYS A CA 1
ATOM 898 C C . LYS A 1 118 ? -6.039 -16.163 -10.136 1.00 85.69 118 LYS A C 1
ATOM 900 O O . LYS A 1 118 ? -6.438 -17.084 -9.433 1.00 85.69 118 LYS A O 1
ATOM 905 N N . VAL A 1 119 ? -6.065 -16.189 -11.468 1.00 85.94 119 VAL A N 1
ATOM 906 C CA . VAL A 1 119 ? -6.509 -17.360 -12.237 1.00 85.94 119 VAL A CA 1
ATOM 907 C C . VAL A 1 119 ? -5.530 -18.517 -12.051 1.00 85.94 119 VAL A C 1
ATOM 909 O O . VAL A 1 119 ? -5.958 -19.612 -11.705 1.00 85.94 119 VAL A O 1
ATOM 912 N N . LEU A 1 120 ? -4.225 -18.262 -12.179 1.00 76.62 120 LEU A N 1
ATOM 913 C CA . LEU A 1 120 ? -3.182 -19.276 -12.008 1.00 76.62 120 LEU A CA 1
ATOM 914 C C . LEU A 1 120 ? -3.187 -19.881 -10.598 1.00 76.62 120 LEU A C 1
ATOM 916 O O . LEU A 1 120 ? -3.202 -21.095 -10.463 1.00 76.62 120 LEU A O 1
ATOM 920 N N . LEU A 1 121 ? -3.249 -19.068 -9.540 1.00 68.94 121 LEU A N 1
ATOM 921 C CA . LEU A 1 121 ? -3.265 -19.590 -8.165 1.00 68.94 121 LEU A CA 1
ATOM 922 C C . LEU A 1 121 ? -4.572 -20.306 -7.793 1.00 68.94 121 LEU A C 1
ATOM 924 O O . LEU A 1 121 ? -4.549 -21.169 -6.926 1.00 68.94 121 LEU A O 1
ATOM 928 N N . ARG A 1 122 ? -5.701 -19.979 -8.438 1.00 58.97 122 ARG A N 1
ATOM 929 C CA . ARG A 1 122 ? -6.953 -20.745 -8.295 1.00 58.97 122 ARG A CA 1
ATOM 930 C C . ARG A 1 122 ? -6.947 -22.061 -9.072 1.00 58.97 122 ARG A C 1
ATOM 932 O O . ARG A 1 122 ? -7.741 -22.923 -8.747 1.00 58.97 122 ARG A O 1
ATOM 939 N N . ALA A 1 123 ? -6.104 -22.206 -10.091 1.00 55.31 123 ALA A N 1
ATOM 940 C CA . ALA A 1 123 ? -5.978 -23.450 -10.850 1.00 55.31 123 ALA A CA 1
ATOM 941 C C . ALA A 1 123 ? -5.122 -24.512 -10.129 1.00 55.31 123 ALA A C 1
ATOM 943 O O . ALA A 1 123 ? -5.124 -25.668 -10.537 1.00 55.31 123 ALA A O 1
ATOM 944 N N . PHE A 1 124 ? -4.394 -24.123 -9.076 1.00 45.66 124 PHE A N 1
ATOM 945 C CA . PHE A 1 124 ? -3.501 -24.986 -8.290 1.00 45.66 124 PHE A CA 1
ATOM 946 C C . PHE A 1 124 ? -4.012 -25.285 -6.862 1.00 45.66 124 PHE A C 1
ATOM 948 O O . PHE A 1 124 ? -3.269 -25.859 -6.065 1.00 45.66 124 PHE A O 1
ATOM 955 N N . VAL A 1 125 ? -5.254 -24.905 -6.533 1.00 42.88 125 VAL A N 1
ATOM 956 C CA . VAL A 1 125 ? -5.957 -25.212 -5.268 1.00 42.88 125 VAL A CA 1
ATOM 957 C C . VAL A 1 125 ? -7.280 -25.878 -5.599 1.00 42.88 125 VAL A C 1
ATOM 959 O O . VAL A 1 125 ? -7.587 -26.904 -4.961 1.00 42.88 125 VAL A O 1
#

Foldseek 3Di:
DLLVLLLVLLLVLLVLVVPDPLVVLVCQLVVLVVVLVVLVPDPPDDVVRNVVSVVVSVVSNVVSVVSNVVSVVVSVVVSVVSQVVVCVVPPCSVVCCPDPNNVVSSVVSSVVSNVVVVVVVVVVD

Organism: NCBI:txid1482074

pLDDT: mean 92.31, std 8.46, range [42.88, 97.56]